Protein AF-A0A971X4I4-F1 (afdb_monomer_lite)

Secondary structure (DSSP, 8-state):
-----EE-TTSPEEPHHHHHHHHHHHTTPPSSSHHHHHTT--TTS-HHHHHHHHHHHHHHS--TT-EEHHHHHHHHHTTS--

Radius of gyration: 12.82 Å; chains: 1; bounding box: 31×30×33 Å

Foldseek 3Di:
DDQFFAAEPVRDGDDLLRLLVVLCVVVVPDWACVLCVLVVHDRPQIPSNVSSVVSVVVRPDDDPPGHYSVNVNVVVVVSDDD

pLDDT: mean 86.24, std 13.3, range [40.0, 97.12]

Structure (mmCIF, N/CA/C/O backbone):
data_AF-A0A971X4I4-F1
#
_entry.id   AF-A0A971X4I4-F1
#
loop_
_atom_site.group_PDB
_atom_site.id
_atom_site.type_symbol
_atom_site.label_atom_id
_atom_site.label_alt_id
_atom_site.label_comp_id
_atom_site.label_asym_id
_atom_site.label_entity_id
_atom_site.label_seq_id
_atom_site.pdbx_PDB_ins_code
_atom_site.Cartn_x
_atom_site.Cartn_y
_atom_site.Cartn_z
_atom_site.occupancy
_atom_site.B_iso_or_equiv
_atom_site.auth_seq_id
_atom_site.auth_comp_id
_atom_site.auth_asym_id
_atom_site.auth_atom_id
_atom_site.pdbx_PDB_model_num
ATOM 1 N N . MET A 1 1 ? -8.485 19.527 10.479 1.00 40.00 1 MET A N 1
ATOM 2 C CA . MET A 1 1 ? -8.404 18.359 9.573 1.00 40.00 1 MET A CA 1
ATOM 3 C C . MET A 1 1 ? -8.179 17.114 10.422 1.00 40.00 1 MET A C 1
ATOM 5 O O . MET A 1 1 ? -7.159 17.040 11.092 1.00 40.00 1 MET A O 1
ATOM 9 N N . GLN A 1 2 ? -9.146 16.196 10.491 1.00 41.78 2 GLN A N 1
ATOM 10 C CA . GLN A 1 2 ? -8.999 14.947 11.251 1.00 41.78 2 GLN A CA 1
ATOM 11 C C . GLN A 1 2 ? -8.202 13.939 10.415 1.00 41.78 2 GLN A C 1
ATOM 13 O O . GLN A 1 2 ? -8.645 13.530 9.347 1.00 41.78 2 GLN A O 1
ATOM 18 N N . THR A 1 3 ? -7.020 13.544 10.889 1.00 48.81 3 THR A N 1
ATOM 19 C CA . THR A 1 3 ? -6.239 12.454 10.293 1.00 48.81 3 THR A CA 1
ATOM 20 C C . THR A 1 3 ? -6.957 11.134 10.571 1.00 48.81 3 THR A C 1
ATOM 22 O O . THR A 1 3 ? -6.929 10.628 11.695 1.00 48.81 3 THR A O 1
ATOM 25 N N . LEU A 1 4 ? -7.637 10.594 9.563 1.00 58.69 4 LEU A N 1
ATOM 26 C CA . LEU A 1 4 ? -8.316 9.304 9.649 1.00 58.69 4 LEU A CA 1
ATOM 27 C C . LEU A 1 4 ? -7.272 8.179 9.631 1.00 58.69 4 LEU A C 1
ATOM 29 O O . LEU A 1 4 ? -6.325 8.196 8.849 1.00 58.69 4 LEU A O 1
ATOM 33 N N . ARG A 1 5 ? -7.406 7.222 10.552 1.00 65.88 5 ARG A N 1
ATOM 34 C CA . ARG A 1 5 ? -6.366 6.232 10.865 1.00 65.88 5 ARG A CA 1
ATOM 35 C C . ARG A 1 5 ? -6.774 4.848 10.368 1.00 65.88 5 ARG A C 1
ATOM 37 O O . ARG A 1 5 ? -7.905 4.424 10.594 1.00 65.88 5 ARG A O 1
ATOM 44 N N . ILE A 1 6 ? -5.842 4.134 9.734 1.00 73.38 6 ILE A N 1
ATOM 45 C CA . ILE A 1 6 ? -5.988 2.688 9.519 1.00 73.38 6 ILE A CA 1
ATOM 46 C C . ILE A 1 6 ? -5.730 2.006 10.858 1.00 73.38 6 ILE A C 1
ATOM 48 O O . ILE A 1 6 ? -4.735 2.318 11.508 1.00 73.38 6 ILE A O 1
ATOM 52 N N . THR A 1 7 ? -6.596 1.094 11.286 1.00 72.50 7 THR A N 1
ATOM 53 C CA . THR A 1 7 ? -6.453 0.408 12.578 1.00 72.50 7 THR A CA 1
ATOM 54 C C . THR A 1 7 ? -6.127 -1.073 12.413 1.00 72.50 7 THR A C 1
ATOM 56 O O . THR A 1 7 ? -6.597 -1.750 11.493 1.00 72.50 7 THR A O 1
ATOM 59 N N . SER A 1 8 ? -5.290 -1.586 13.317 1.00 67.81 8 SER A N 1
ATOM 60 C CA . SER A 1 8 ? -5.083 -3.024 13.492 1.00 67.81 8 SER A CA 1
ATOM 61 C C . SER A 1 8 ? -6.268 -3.663 14.228 1.00 67.81 8 SER A C 1
ATOM 63 O O . SER A 1 8 ? -7.099 -2.978 14.825 1.00 67.81 8 SER A O 1
ATOM 65 N N . ARG A 1 9 ? -6.292 -5.001 14.291 1.00 65.50 9 ARG A N 1
ATOM 66 C CA . ARG A 1 9 ? -7.262 -5.762 15.103 1.00 65.50 9 ARG A CA 1
ATOM 67 C C . ARG A 1 9 ? -7.238 -5.385 16.595 1.00 65.50 9 ARG A C 1
ATOM 69 O O . ARG A 1 9 ? -8.226 -5.586 17.284 1.00 65.50 9 ARG A O 1
ATOM 76 N N . SER A 1 10 ? -6.128 -4.821 17.079 1.00 65.50 10 SER A N 1
ATOM 77 C CA . SER A 1 10 ? -5.964 -4.313 18.448 1.00 65.50 10 SER A CA 1
ATOM 78 C C . SER A 1 10 ? -6.388 -2.846 18.627 1.00 65.50 10 SER A C 1
ATOM 80 O O . SER A 1 10 ? -6.126 -2.263 19.675 1.00 65.50 10 SER A O 1
ATOM 82 N N . GLY A 1 11 ? -6.996 -2.222 17.611 1.00 68.44 11 GLY A N 1
ATOM 83 C CA . GLY A 1 11 ? -7.478 -0.837 17.659 1.00 68.44 11 GLY A CA 1
ATOM 84 C C . GLY A 1 11 ? -6.375 0.223 17.594 1.00 68.44 11 GLY A C 1
ATOM 85 O O . GLY A 1 11 ? -6.665 1.417 17.649 1.00 68.44 11 GLY A O 1
ATOM 86 N N . ARG A 1 12 ? -5.105 -0.181 17.454 1.00 73.31 12 ARG A N 1
ATOM 87 C CA . ARG A 1 12 ? -3.991 0.763 17.344 1.00 73.31 12 ARG A CA 1
ATOM 88 C C . ARG A 1 12 ? -3.935 1.353 15.935 1.00 73.31 12 ARG A C 1
ATOM 90 O O . ARG A 1 12 ? -4.030 0.598 14.963 1.00 73.31 12 ARG A O 1
ATOM 97 N N . PRO A 1 13 ? -3.750 2.675 15.810 1.00 77.12 13 PRO A N 1
ATOM 98 C CA . PRO A 1 13 ? -3.542 3.296 14.518 1.00 77.12 13 PRO A CA 1
ATOM 99 C C . PRO A 1 13 ? -2.202 2.860 13.931 1.00 77.12 13 PRO A C 1
ATOM 101 O O . PRO A 1 13 ? -1.176 2.861 14.608 1.00 77.12 13 PRO A O 1
ATOM 104 N N . LEU A 1 14 ? -2.232 2.483 12.663 1.00 84.38 14 LEU A N 1
ATOM 105 C CA . LEU A 1 14 ? -1.080 2.075 11.882 1.00 84.38 14 LEU A CA 1
ATOM 106 C C . LEU A 1 14 ? -0.586 3.253 11.054 1.00 84.38 14 LEU A C 1
ATOM 108 O O . LEU A 1 14 ? -1.374 4.026 10.508 1.00 84.38 14 LEU A O 1
ATOM 112 N N . THR A 1 15 ? 0.734 3.367 10.948 1.00 89.88 15 THR A N 1
ATOM 113 C CA . THR A 1 15 ? 1.372 4.314 10.029 1.00 89.88 15 THR A CA 1
ATOM 114 C C . THR A 1 15 ? 1.380 3.755 8.610 1.00 89.88 15 THR A C 1
ATOM 116 O O . THR A 1 15 ? 1.278 2.537 8.427 1.00 89.88 15 THR A O 1
ATOM 119 N N . ALA A 1 16 ? 1.544 4.621 7.604 1.00 91.44 16 ALA A N 1
ATOM 120 C CA . ALA A 1 16 ? 1.671 4.180 6.216 1.00 91.44 16 ALA A CA 1
ATOM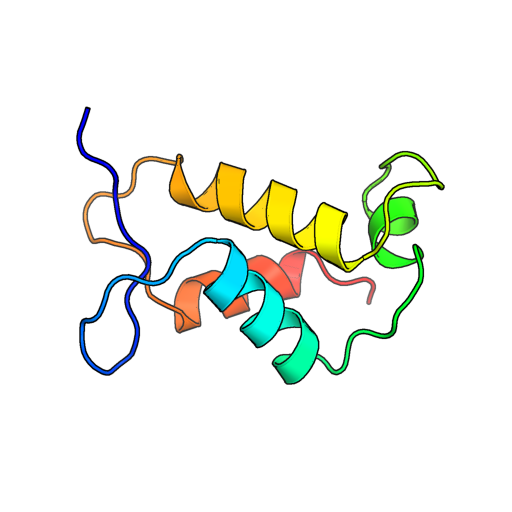 121 C C . ALA A 1 16 ? 2.793 3.146 6.070 1.00 91.44 16 ALA A C 1
ATOM 123 O O . ALA A 1 16 ? 2.568 2.062 5.547 1.00 91.44 16 ALA A O 1
ATOM 124 N N . ARG A 1 17 ? 3.947 3.409 6.699 1.00 93.69 17 ARG A N 1
ATOM 125 C CA . ARG A 1 17 ? 5.070 2.469 6.792 1.00 93.69 17 ARG A CA 1
ATOM 126 C C . ARG A 1 17 ? 4.663 1.098 7.340 1.00 93.69 17 ARG A C 1
ATOM 128 O O . ARG A 1 17 ? 5.065 0.082 6.780 1.00 93.69 17 ARG A O 1
ATOM 135 N N . ASN A 1 18 ? 3.889 1.039 8.428 1.00 94.12 18 ASN A N 1
ATOM 136 C CA . ASN A 1 18 ? 3.462 -0.247 8.994 1.00 94.12 18 ASN A CA 1
ATOM 137 C C . ASN A 1 18 ? 2.573 -1.028 8.024 1.00 94.12 18 ASN A C 1
ATOM 139 O O . ASN A 1 18 ? 2.735 -2.238 7.893 1.00 94.12 18 ASN A O 1
ATOM 143 N N . VAL A 1 19 ? 1.649 -0.338 7.356 1.00 94.25 19 VAL A N 1
ATOM 144 C CA . VAL A 1 19 ? 0.739 -0.947 6.381 1.00 94.25 19 VAL A CA 1
ATOM 145 C C . VAL A 1 19 ? 1.504 -1.409 5.137 1.00 94.25 19 VAL A C 1
ATOM 147 O O . VAL A 1 19 ? 1.282 -2.527 4.687 1.00 94.25 19 VAL A O 1
ATOM 150 N N . THR A 1 20 ? 2.455 -0.617 4.635 1.00 96.19 20 THR A N 1
ATOM 151 C CA . THR A 1 20 ? 3.329 -0.987 3.510 1.00 96.19 20 THR A CA 1
ATOM 152 C C . THR A 1 20 ? 4.122 -2.255 3.799 1.00 96.19 20 THR A C 1
ATOM 154 O O . THR A 1 20 ? 4.067 -3.200 3.018 1.00 96.19 20 THR A O 1
ATOM 157 N N . ILE A 1 21 ? 4.823 -2.310 4.939 1.00 95.75 21 ILE A N 1
ATOM 158 C CA . ILE A 1 21 ? 5.598 -3.498 5.337 1.00 95.75 21 ILE A CA 1
ATOM 159 C C . ILE A 1 21 ? 4.681 -4.718 5.445 1.00 95.75 21 ILE A C 1
ATOM 161 O O . ILE A 1 21 ? 5.037 -5.809 5.006 1.00 95.75 21 ILE A O 1
ATOM 165 N N . TRP A 1 22 ? 3.490 -4.534 6.016 1.00 95.69 22 TRP A N 1
ATOM 166 C CA . TRP A 1 22 ? 2.516 -5.608 6.129 1.00 95.69 22 TRP A CA 1
ATOM 167 C C . TRP A 1 22 ? 2.058 -6.129 4.759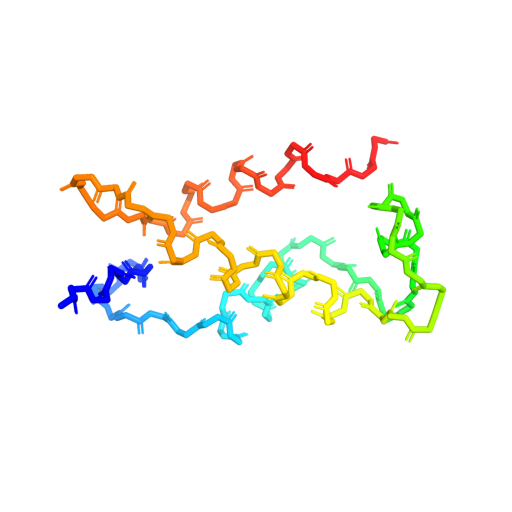 1.00 95.69 22 TRP A C 1
ATOM 169 O O . TRP A 1 22 ? 2.049 -7.341 4.575 1.00 95.69 22 TRP A O 1
ATOM 179 N N . LEU A 1 23 ? 1.746 -5.255 3.796 1.00 96.12 23 LEU A N 1
ATOM 180 C CA . LEU A 1 23 ? 1.354 -5.652 2.436 1.00 96.12 23 LEU A CA 1
ATOM 181 C C . LEU A 1 23 ? 2.477 -6.392 1.703 1.00 96.12 23 LEU A C 1
ATOM 183 O O . LEU A 1 23 ? 2.227 -7.443 1.120 1.00 96.12 23 LEU A O 1
ATOM 187 N N . ILE A 1 24 ? 3.711 -5.886 1.783 1.00 95.88 24 ILE A N 1
ATOM 188 C CA . ILE A 1 24 ? 4.884 -6.532 1.177 1.00 95.88 24 ILE A CA 1
ATOM 189 C C . ILE A 1 24 ? 5.060 -7.948 1.717 1.00 95.88 24 ILE A C 1
ATOM 191 O O . ILE A 1 24 ? 5.208 -8.886 0.939 1.00 95.88 24 ILE A O 1
ATOM 195 N N . ASN A 1 25 ? 4.982 -8.114 3.039 1.00 95.88 25 ASN A N 1
ATOM 196 C CA . ASN A 1 25 ? 5.105 -9.427 3.664 1.00 95.88 25 ASN A CA 1
ATOM 197 C C . ASN A 1 25 ? 3.917 -10.336 3.327 1.00 95.88 25 ASN A C 1
ATOM 199 O O . ASN A 1 25 ? 4.106 -11.526 3.106 1.00 95.88 25 ASN A O 1
ATOM 203 N N . TYR A 1 26 ? 2.697 -9.791 3.288 1.00 95.62 26 TYR A N 1
ATOM 204 C CA . TYR A 1 26 ? 1.485 -10.566 3.033 1.00 95.62 26 TYR A CA 1
ATOM 205 C C . TYR A 1 26 ? 1.466 -11.157 1.617 1.00 95.62 26 TYR A C 1
ATOM 207 O O . TYR A 1 26 ? 1.096 -12.315 1.447 1.00 95.62 26 TYR A O 1
ATOM 215 N N . TYR A 1 27 ? 1.902 -10.386 0.618 1.00 95.00 27 TYR A N 1
ATOM 216 C CA . TYR A 1 27 ? 1.939 -10.809 -0.788 1.00 95.00 27 TYR A CA 1
ATOM 217 C C . TYR A 1 27 ? 3.308 -11.319 -1.246 1.00 95.00 27 TYR A C 1
ATOM 219 O O . TYR A 1 27 ? 3.481 -11.611 -2.424 1.00 95.00 27 TYR A O 1
ATOM 227 N N . SER A 1 28 ? 4.280 -11.437 -0.336 1.00 94.56 28 SER A N 1
ATOM 228 C CA . SER A 1 28 ? 5.662 -11.826 -0.660 1.00 94.56 28 SER A CA 1
ATOM 229 C C . SER A 1 28 ? 6.275 -10.991 -1.797 1.00 94.56 28 SER A C 1
ATOM 231 O O . SER A 1 28 ? 6.966 -11.521 -2.665 1.00 94.56 28 SER A O 1
ATOM 233 N N . ILE A 1 29 ? 6.013 -9.680 -1.805 1.00 93.31 29 ILE A N 1
ATOM 234 C CA . ILE A 1 29 ? 6.486 -8.779 -2.864 1.00 93.31 29 ILE A CA 1
ATOM 235 C C . ILE A 1 29 ? 8.004 -8.656 -2.769 1.00 93.31 29 ILE A C 1
ATOM 237 O O . ILE A 1 29 ? 8.556 -8.273 -1.734 1.00 93.31 29 ILE A O 1
ATOM 241 N N . THR A 1 30 ? 8.684 -8.982 -3.862 1.00 91.62 30 THR A N 1
ATOM 242 C CA . THR A 1 30 ? 10.140 -8.924 -3.943 1.00 91.62 30 THR A CA 1
ATOM 243 C C . THR A 1 30 ? 10.642 -7.486 -3.966 1.00 91.62 30 THR A C 1
ATOM 245 O O . THR A 1 30 ? 9.940 -6.538 -4.333 1.00 91.62 30 THR A O 1
ATOM 248 N N . ARG A 1 31 ? 11.911 -7.320 -3.584 1.00 87.00 31 ARG A N 1
ATOM 249 C CA . ARG A 1 31 ? 12.636 -6.082 -3.878 1.00 87.00 31 ARG A CA 1
ATOM 250 C C . ARG A 1 31 ? 12.809 -5.974 -5.391 1.00 87.00 31 ARG A C 1
ATOM 252 O O . ARG A 1 31 ? 13.198 -6.954 -6.015 1.00 87.00 31 ARG A O 1
ATOM 259 N N . GLY A 1 32 ? 12.536 -4.797 -5.931 1.00 93.19 32 GLY A N 1
ATOM 260 C CA . GLY A 1 32 ? 12.506 -4.541 -7.366 1.00 93.19 32 GLY A CA 1
ATOM 261 C C . GLY A 1 32 ? 11.648 -3.318 -7.662 1.00 93.19 32 GLY A C 1
ATOM 262 O O . GLY A 1 32 ? 11.315 -2.564 -6.745 1.00 93.19 32 GLY A O 1
ATOM 263 N N . ASN A 1 33 ? 11.315 -3.112 -8.928 1.00 93.94 33 ASN A N 1
ATOM 264 C CA . ASN A 1 33 ? 10.518 -1.986 -9.424 1.00 93.94 33 ASN A CA 1
ATOM 265 C C . ASN A 1 33 ? 9.363 -2.441 -10.334 1.00 93.94 33 ASN A C 1
ATOM 267 O O . ASN A 1 33 ? 8.748 -1.623 -11.015 1.00 93.94 33 ASN A O 1
ATOM 271 N N . GLU A 1 34 ? 9.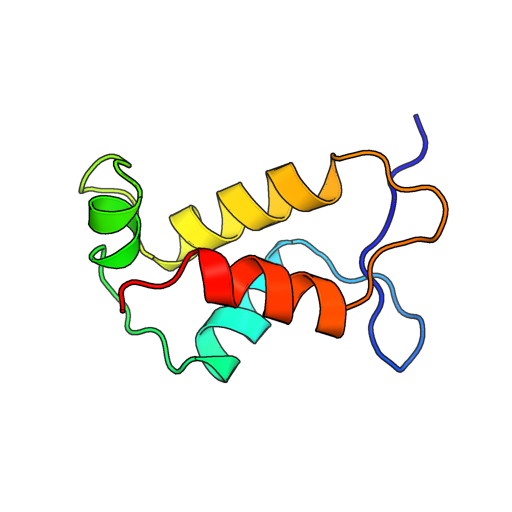065 -3.738 -10.362 1.00 91.50 34 GLU A N 1
ATOM 272 C CA . GLU A 1 34 ? 8.091 -4.349 -11.264 1.00 91.50 34 GLU A CA 1
ATOM 273 C C . GLU A 1 34 ? 6.684 -3.802 -11.008 1.00 91.50 34 GLU A C 1
ATOM 275 O O . GLU A 1 34 ? 5.948 -3.494 -11.946 1.00 91.50 34 GLU A O 1
ATOM 280 N N . LEU A 1 35 ? 6.322 -3.619 -9.734 1.00 91.88 35 LEU A N 1
ATOM 281 C CA . LEU A 1 35 ? 5.030 -3.060 -9.348 1.00 91.88 35 LEU A CA 1
ATOM 282 C C . LEU A 1 35 ? 4.945 -1.577 -9.715 1.00 91.88 35 LEU A C 1
ATOM 284 O O . LEU A 1 35 ? 3.913 -1.120 -10.199 1.00 91.88 35 LEU A O 1
ATOM 288 N N . SER A 1 36 ? 6.040 -0.836 -9.542 1.00 89.12 36 SER A N 1
ATOM 289 C CA . SER A 1 36 ? 6.135 0.561 -9.971 1.00 89.12 36 SER A CA 1
ATOM 290 C C . SER A 1 36 ? 5.930 0.694 -11.475 1.00 89.12 36 SER A C 1
ATOM 292 O O . SER A 1 36 ? 5.134 1.523 -11.910 1.00 89.12 36 SER A O 1
ATOM 294 N N . MET A 1 37 ? 6.589 -0.157 -12.267 1.00 91.94 37 MET A N 1
ATOM 295 C CA . MET A 1 37 ? 6.424 -0.195 -13.720 1.00 91.94 37 MET A CA 1
ATOM 296 C C . MET A 1 37 ? 4.986 -0.539 -14.112 1.00 91.94 37 MET A C 1
ATOM 298 O O . MET A 1 37 ? 4.403 0.151 -14.946 1.00 91.94 37 MET A O 1
ATOM 302 N N . TYR A 1 38 ? 4.389 -1.552 -13.477 1.00 93.25 38 TYR A N 1
ATOM 303 C CA . TYR A 1 38 ? 2.988 -1.923 -13.697 1.00 93.25 38 TYR A CA 1
ATOM 304 C C . TYR A 1 38 ? 2.021 -0.771 -13.372 1.00 93.25 38 TYR A C 1
ATOM 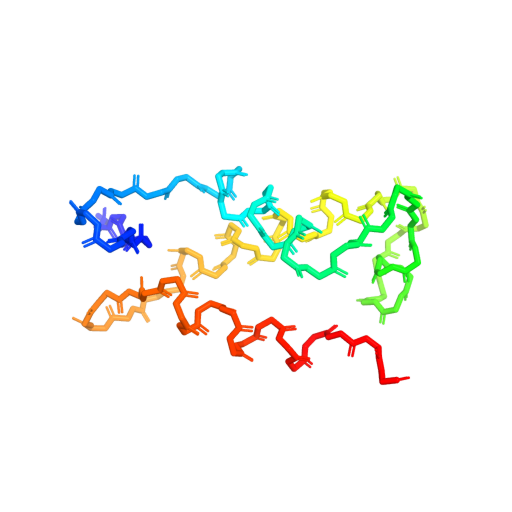306 O O . TYR A 1 38 ? 1.028 -0.571 -14.066 1.00 93.25 38 TYR A O 1
ATOM 314 N N . TRP A 1 39 ? 2.330 0.037 -12.356 1.00 94.56 39 TRP A N 1
ATOM 315 C CA . TRP A 1 39 ? 1.539 1.209 -11.967 1.00 94.56 39 TRP A CA 1
ATOM 316 C C . TRP A 1 39 ? 1.842 2.476 -12.778 1.00 94.56 39 TRP A C 1
ATOM 318 O O . TRP A 1 39 ? 1.274 3.529 -12.485 1.00 94.56 39 TRP A O 1
ATOM 328 N N . GLY A 1 40 ? 2.723 2.406 -13.782 1.00 93.94 40 GLY A N 1
ATOM 329 C CA . GLY A 1 40 ? 3.112 3.559 -14.599 1.00 93.94 40 GLY A CA 1
ATOM 330 C C . GLY A 1 40 ? 3.955 4.597 -13.849 1.00 93.94 40 GLY A C 1
ATOM 331 O O . GLY A 1 40 ? 4.001 5.760 -14.247 1.00 93.94 40 GLY A O 1
ATOM 332 N N . LEU A 1 41 ? 4.602 4.201 -12.751 1.00 94.94 41 LEU A N 1
ATOM 333 C CA . LEU A 1 41 ? 5.542 5.038 -12.012 1.00 94.94 41 LEU A CA 1
ATOM 334 C C . LEU A 1 41 ? 6.936 4.990 -12.661 1.00 94.94 41 LEU A C 1
ATOM 336 O O . LEU A 1 41 ? 7.257 4.040 -13.381 1.00 94.94 41 LEU A O 1
ATOM 340 N N . PRO A 1 42 ? 7.795 5.995 -12.407 1.00 95.31 42 PRO A N 1
ATOM 341 C CA . PRO A 1 42 ? 9.157 5.978 -12.918 1.00 95.31 42 PRO A CA 1
ATOM 342 C C . PRO A 1 42 ? 9.934 4.725 -12.502 1.00 95.31 42 PRO A C 1
ATOM 344 O O . PRO A 1 42 ? 9.816 4.262 -11.369 1.00 95.31 42 PRO A O 1
ATOM 347 N N . TYR A 1 43 ? 10.790 4.218 -13.393 1.00 90.25 43 TYR A N 1
ATOM 348 C CA . TYR A 1 43 ? 11.505 2.950 -13.191 1.00 90.25 43 TYR A CA 1
ATOM 349 C C . TYR A 1 43 ? 12.437 2.943 -11.966 1.00 90.25 43 TYR A C 1
ATOM 351 O O . TYR A 1 43 ? 12.791 1.878 -11.473 1.00 90.25 43 TYR A O 1
ATOM 359 N N . TRP A 1 44 ? 12.874 4.105 -11.477 1.00 93.19 44 TRP A N 1
ATOM 360 C CA . TRP A 1 44 ? 13.720 4.202 -10.281 1.00 93.19 44 TRP A CA 1
ATOM 361 C C . TRP A 1 44 ? 12.930 4.113 -8.969 1.00 93.19 44 TRP A C 1
ATOM 363 O O . TRP A 1 44 ? 13.536 4.062 -7.901 1.00 93.19 44 TRP A O 1
ATOM 373 N N . VAL A 1 45 ? 11.595 4.128 -9.024 1.00 96.19 45 VAL A N 1
ATOM 374 C CA . VAL A 1 45 ? 10.748 3.919 -7.848 1.00 96.19 45 VAL A CA 1
ATOM 375 C C . VAL A 1 45 ? 10.713 2.426 -7.560 1.00 96.19 45 VAL A C 1
ATOM 377 O O . VAL A 1 45 ? 10.286 1.641 -8.404 1.00 96.19 45 VAL A O 1
ATOM 380 N N . ASP A 1 46 ? 11.151 2.017 -6.375 1.00 96.25 46 ASP A N 1
ATOM 381 C CA . ASP A 1 46 ? 11.052 0.618 -5.969 1.00 96.25 46 ASP A CA 1
ATOM 382 C C . ASP A 1 46 ? 9.629 0.252 -5.511 1.00 96.25 46 ASP A C 1
ATOM 384 O O . ASP A 1 46 ? 8.786 1.110 -5.228 1.00 96.25 46 ASP A O 1
ATOM 388 N N . ASN A 1 47 ? 9.360 -1.050 -5.429 1.00 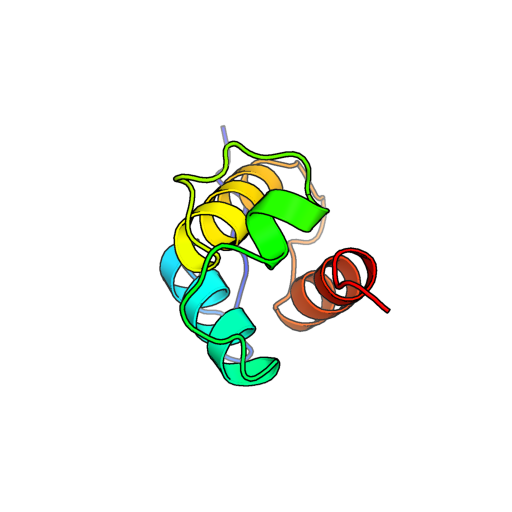95.19 47 ASN A N 1
ATOM 389 C CA . ASN A 1 47 ? 8.066 -1.586 -5.023 1.00 95.19 47 ASN A CA 1
ATOM 390 C C . ASN A 1 47 ? 7.647 -1.070 -3.634 1.00 95.19 47 ASN A C 1
ATOM 392 O O . ASN A 1 47 ? 6.459 -0.868 -3.388 1.00 95.19 47 ASN A O 1
ATOM 396 N N . TYR A 1 48 ? 8.594 -0.829 -2.719 1.00 96.56 48 TYR A N 1
ATOM 397 C CA . TYR A 1 48 ? 8.278 -0.331 -1.381 1.00 96.56 48 TYR A CA 1
ATOM 398 C C . TYR A 1 48 ? 7.751 1.106 -1.434 1.00 96.56 48 TYR A C 1
ATOM 400 O O . TYR A 1 48 ? 6.692 1.385 -0.867 1.00 96.56 48 TYR A O 1
ATOM 408 N N . GLU A 1 49 ? 8.449 2.003 -2.127 1.00 97.12 49 GLU A N 1
ATOM 409 C CA . GLU A 1 49 ? 8.059 3.406 -2.252 1.00 97.12 49 GLU A CA 1
ATOM 410 C C . GLU A 1 49 ? 6.778 3.565 -3.075 1.00 97.12 49 GLU A C 1
ATOM 412 O O . GLU A 1 49 ? 5.916 4.365 -2.705 1.00 97.12 49 GLU A O 1
ATOM 417 N N . ALA A 1 50 ? 6.577 2.743 -4.112 1.00 96.75 50 ALA A N 1
ATOM 418 C CA . ALA A 1 50 ? 5.311 2.699 -4.840 1.00 96.75 50 ALA A CA 1
ATOM 419 C C . ALA A 1 50 ? 4.135 2.374 -3.906 1.00 96.75 50 ALA A C 1
ATOM 421 O O . ALA A 1 50 ? 3.180 3.153 -3.796 1.00 96.75 50 ALA A O 1
ATOM 422 N N . ILE A 1 51 ? 4.221 1.258 -3.171 1.00 96.88 51 ILE A N 1
ATOM 423 C CA . ILE A 1 51 ? 3.169 0.827 -2.237 1.00 96.88 51 ILE A CA 1
ATOM 424 C C . ILE A 1 51 ? 2.964 1.876 -1.149 1.00 96.88 51 ILE A C 1
ATOM 426 O O . ILE A 1 51 ? 1.827 2.200 -0.807 1.00 96.88 51 ILE A O 1
ATOM 430 N N . ARG A 1 52 ? 4.047 2.428 -0.595 1.00 96.62 52 ARG A N 1
ATOM 431 C CA . ARG A 1 52 ? 3.979 3.461 0.437 1.00 96.62 52 ARG A CA 1
ATOM 432 C C . ARG A 1 52 ? 3.261 4.713 -0.048 1.00 96.62 52 ARG A C 1
ATOM 434 O O . ARG A 1 52 ? 2.367 5.170 0.660 1.00 96.62 52 ARG A O 1
ATOM 441 N N . GLY A 1 53 ? 3.583 5.216 -1.237 1.00 95.44 53 GLY A N 1
ATOM 442 C CA . GLY A 1 53 ? 2.903 6.373 -1.817 1.00 95.44 53 GLY A CA 1
ATOM 443 C C . GLY A 1 53 ? 1.402 6.129 -1.979 1.00 95.44 53 GLY A C 1
ATOM 444 O O . GLY A 1 53 ? 0.585 6.961 -1.579 1.00 95.44 53 GLY A O 1
ATOM 445 N N . TRP A 1 54 ? 1.021 4.944 -2.463 1.00 95.56 54 TRP A N 1
ATOM 446 C CA . TRP A 1 54 ? -0.386 4.552 -2.546 1.00 95.56 54 TRP A CA 1
ATOM 447 C C . TRP A 1 54 ? -1.063 4.488 -1.166 1.00 95.56 54 TRP A C 1
ATOM 449 O O . TRP A 1 54 ? -2.160 5.021 -0.996 1.00 95.56 54 TRP A O 1
ATOM 459 N N . VAL A 1 55 ? -0.419 3.893 -0.155 1.00 94.50 55 VAL A N 1
ATOM 460 C CA . VAL A 1 55 ? -0.958 3.837 1.215 1.00 94.50 55 VAL A CA 1
ATOM 461 C C . VAL A 1 55 ? -1.113 5.239 1.814 1.00 94.50 55 VAL A C 1
ATOM 463 O O . VAL A 1 55 ? -2.120 5.511 2.468 1.00 94.50 55 VAL A O 1
ATOM 466 N N . GLU A 1 56 ? -0.147 6.134 1.608 1.00 94.50 56 GLU A N 1
ATOM 467 C CA . GLU A 1 56 ? -0.207 7.517 2.093 1.00 94.50 56 GLU A CA 1
ATOM 468 C C . GLU A 1 56 ? -1.389 8.269 1.474 1.00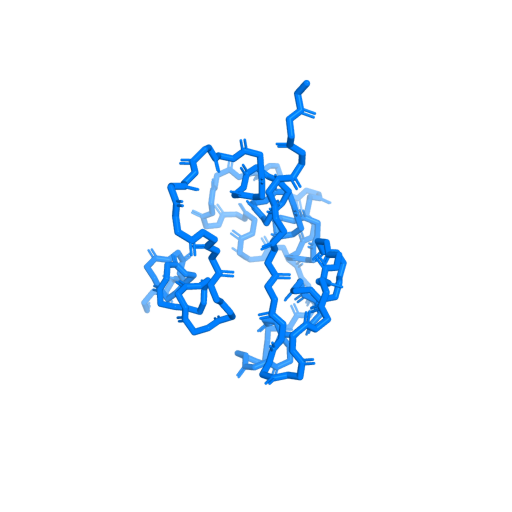 94.50 56 GLU A C 1
ATOM 470 O O . GLU A 1 56 ? -2.186 8.861 2.205 1.00 94.50 56 GLU A O 1
ATOM 475 N N . GLN A 1 57 ? -1.572 8.163 0.154 1.00 92.81 57 GLN A N 1
ATOM 476 C CA . GLN A 1 57 ? -2.745 8.709 -0.535 1.00 92.81 57 GLN A CA 1
ATOM 477 C C . GLN A 1 57 ? -4.042 8.101 0.006 1.00 92.81 57 GLN A C 1
ATOM 479 O O . GLN A 1 57 ? -5.005 8.813 0.292 1.00 92.81 57 GLN A O 1
ATOM 484 N N . LEU A 1 58 ? -4.065 6.782 0.200 1.00 90.56 58 LEU A N 1
ATOM 485 C CA . LEU A 1 58 ? -5.217 6.067 0.727 1.00 90.56 58 LEU A CA 1
ATOM 486 C C . LEU A 1 58 ? -5.596 6.588 2.123 1.00 90.56 58 LEU A C 1
ATOM 488 O O . LEU A 1 58 ? -6.774 6.837 2.377 1.00 90.56 58 LEU A O 1
ATOM 492 N N . MET A 1 59 ? -4.629 6.793 3.020 1.00 88.38 59 MET A N 1
ATOM 493 C CA . MET A 1 59 ? -4.852 7.321 4.376 1.00 88.38 59 MET A CA 1
ATOM 494 C C . MET A 1 59 ? -5.391 8.756 4.400 1.00 88.38 59 MET A C 1
ATOM 496 O O . MET A 1 59 ? -6.090 9.121 5.342 1.00 88.38 59 MET A O 1
ATOM 500 N N . GLN A 1 60 ? -5.098 9.558 3.376 1.00 87.88 60 GLN A N 1
ATOM 501 C CA . GLN A 1 60 ? -5.615 10.924 3.253 1.00 87.88 60 GLN A CA 1
ATOM 502 C C . GLN A 1 60 ? -7.065 10.970 2.750 1.00 87.88 60 GLN A C 1
ATOM 504 O O . GLN A 1 60 ? -7.751 11.971 2.953 1.00 87.88 60 GLN A O 1
ATOM 509 N N . GLN A 1 61 ? -7.557 9.900 2.115 1.00 85.81 61 GLN A N 1
ATOM 510 C CA . GLN A 1 61 ? -8.924 9.864 1.601 1.00 85.81 61 GLN A CA 1
ATOM 511 C C . GLN A 1 61 ? -9.957 9.844 2.741 1.00 85.81 61 GLN A C 1
ATOM 513 O O . GLN A 1 61 ? -9.887 8.974 3.619 1.00 85.81 61 GLN A O 1
ATOM 518 N N . PRO A 1 62 ? -10.963 10.737 2.711 1.00 73.81 62 PRO A N 1
ATOM 519 C CA . PRO A 1 62 ? -12.023 10.758 3.706 1.00 73.81 62 PRO A CA 1
ATOM 520 C C . PRO A 1 62 ? -12.875 9.480 3.650 1.00 73.81 62 PRO A C 1
ATOM 522 O O . PRO A 1 62 ? -13.350 9.072 2.591 1.00 73.81 62 PRO A O 1
ATOM 525 N N . ARG A 1 63 ? -13.094 8.849 4.810 1.00 71.56 63 ARG A N 1
ATOM 526 C CA . ARG A 1 63 ? -14.042 7.738 4.996 1.00 71.56 63 ARG A CA 1
ATOM 527 C C . ARG A 1 63 ? -14.808 7.889 6.320 1.00 71.56 63 ARG A C 1
ATOM 529 O O . ARG A 1 63 ? -14.155 8.048 7.350 1.00 71.56 63 ARG A O 1
ATOM 536 N N . PRO A 1 64 ? -16.151 7.763 6.328 1.00 56.91 64 PRO A N 1
ATOM 537 C CA . PRO A 1 64 ? -16.966 7.989 7.528 1.00 56.91 64 PRO A CA 1
ATOM 538 C C . PRO A 1 64 ? -16.731 7.006 8.689 1.00 56.91 64 PRO A C 1
ATOM 540 O O . PRO A 1 64 ? -16.953 7.371 9.836 1.00 56.91 64 PRO A O 1
ATOM 543 N N . ALA A 1 65 ? -16.288 5.771 8.418 1.00 65.88 65 ALA A N 1
ATOM 544 C CA . ALA A 1 65 ? -16.272 4.674 9.402 1.00 65.88 65 ALA A CA 1
ATOM 545 C C . ALA A 1 65 ? -14.866 4.159 9.784 1.00 65.88 65 ALA A C 1
ATOM 547 O O . ALA A 1 65 ? -14.727 3.074 10.344 1.00 65.88 65 ALA A O 1
ATOM 548 N N . GLY A 1 66 ? -13.802 4.911 9.476 1.00 69.25 66 GLY A N 1
ATOM 549 C CA . GLY A 1 66 ? -12.433 4.385 9.541 1.00 69.25 66 GLY A CA 1
ATOM 550 C C . GLY A 1 66 ? -12.165 3.335 8.450 1.00 69.25 66 GLY A C 1
ATOM 551 O O . GLY A 1 66 ? -13.064 2.924 7.716 1.00 69.25 66 GLY A O 1
ATOM 552 N N . ARG A 1 67 ? -10.902 2.934 8.276 1.00 84.25 67 ARG A N 1
ATOM 553 C CA . ARG A 1 67 ? -10.509 1.897 7.307 1.00 84.25 67 ARG A CA 1
ATOM 554 C C . ARG A 1 67 ? -9.766 0.786 8.040 1.00 84.25 67 ARG A C 1
ATOM 556 O O . ARG A 1 67 ? -8.795 1.060 8.741 1.00 84.25 67 ARG A O 1
ATOM 563 N N . THR A 1 68 ? -10.202 -0.459 7.872 1.00 86.69 68 THR A N 1
ATOM 564 C CA . THR A 1 68 ? -9.526 -1.611 8.485 1.00 86.69 68 THR A CA 1
ATOM 565 C C . THR A 1 68 ? -8.369 -2.099 7.612 1.00 86.69 68 THR A C 1
ATOM 567 O O . THR A 1 68 ? -8.349 -1.856 6.404 1.00 86.69 68 THR A O 1
ATOM 570 N N . LEU A 1 69 ? -7.425 -2.850 8.190 1.00 88.06 69 LEU A N 1
ATOM 571 C CA . LEU A 1 69 ? -6.408 -3.568 7.406 1.00 88.06 69 LEU A CA 1
ATOM 572 C C . LEU A 1 69 ? -7.017 -4.509 6.352 1.00 88.06 69 LEU A C 1
ATOM 574 O O . LEU A 1 69 ? -6.473 -4.629 5.258 1.00 88.06 69 LEU A O 1
ATOM 578 N N . GLY A 1 70 ? -8.148 -5.152 6.658 1.00 89.44 70 GLY A N 1
ATOM 579 C CA . GLY A 1 70 ? -8.835 -6.042 5.719 1.00 89.44 70 GLY A CA 1
ATOM 580 C C . GLY A 1 70 ? -9.370 -5.306 4.490 1.00 89.44 70 GLY A C 1
ATOM 581 O O . GLY A 1 70 ? -9.293 -5.832 3.383 1.00 89.44 70 GLY A O 1
ATOM 582 N N . ASP A 1 71 ? -9.843 -4.069 4.663 1.00 90.06 71 ASP A N 1
ATOM 583 C CA . ASP A 1 71 ? -10.279 -3.234 3.541 1.00 90.06 71 ASP A CA 1
ATOM 584 C C . ASP A 1 71 ? -9.100 -2.764 2.697 1.00 90.06 71 ASP A C 1
ATOM 586 O O . ASP A 1 71 ? -9.180 -2.793 1.473 1.00 90.06 71 ASP A O 1
ATOM 590 N N . VAL A 1 72 ? -7.999 -2.360 3.342 1.00 91.94 72 VAL A N 1
ATOM 591 C CA . VAL A 1 72 ? -6.762 -1.992 2.635 1.00 91.94 72 VAL A CA 1
ATOM 592 C C . VAL A 1 72 ? -6.272 -3.162 1.792 1.00 91.94 72 VAL A C 1
ATOM 594 O O . VAL A 1 72 ? -5.939 -2.967 0.631 1.00 91.94 72 VAL A O 1
ATOM 597 N N . ARG A 1 73 ? -6.278 -4.377 2.354 1.00 94.38 73 ARG A N 1
ATOM 598 C CA . ARG A 1 73 ? -5.892 -5.605 1.653 1.00 94.38 73 ARG A CA 1
ATOM 599 C C . ARG A 1 73 ? -6.688 -5.802 0.373 1.00 94.38 73 ARG A C 1
ATOM 601 O O . ARG A 1 73 ? -6.087 -5.969 -0.676 1.00 94.38 73 ARG A O 1
ATOM 608 N N . ARG A 1 74 ? -8.019 -5.745 0.474 1.00 93.25 74 ARG A N 1
ATOM 609 C CA . ARG A 1 74 ? -8.939 -5.969 -0.648 1.00 93.25 74 ARG A CA 1
ATOM 610 C C . ARG A 1 74 ? -8.737 -4.925 -1.750 1.00 93.25 74 ARG A C 1
ATOM 612 O O . ARG A 1 74 ? -8.638 -5.266 -2.915 1.00 93.25 74 ARG A O 1
ATOM 619 N N . MET A 1 75 ? -8.580 -3.656 -1.364 1.00 93.62 75 MET A N 1
ATOM 620 C CA . MET A 1 75 ? -8.276 -2.571 -2.307 1.00 93.62 75 MET A CA 1
ATOM 621 C C . MET A 1 75 ? -6.886 -2.707 -2.946 1.00 93.62 75 MET A C 1
ATOM 623 O O . MET A 1 75 ? -6.662 -2.196 -4.037 1.00 93.62 75 MET A O 1
ATOM 627 N N . PHE A 1 76 ? -5.938 -3.336 -2.251 1.00 95.50 76 PHE A N 1
ATOM 628 C CA . PHE A 1 76 ? -4.605 -3.594 -2.782 1.00 95.50 76 PHE A CA 1
ATOM 629 C C . PHE A 1 76 ? -4.586 -4.780 -3.755 1.00 95.50 76 PHE A C 1
ATOM 631 O O . PHE A 1 76 ? -3.835 -4.733 -4.720 1.00 95.50 76 PHE A O 1
ATOM 638 N N . GLU A 1 77 ? -5.426 -5.804 -3.556 1.00 95.00 77 GLU A N 1
ATOM 639 C CA . GLU A 1 77 ? -5.575 -6.933 -4.498 1.00 95.00 77 GLU A CA 1
ATOM 640 C C . GLU A 1 77 ? -5.941 -6.430 -5.904 1.00 95.00 77 GLU A C 1
ATOM 642 O O . GLU A 1 77 ? -5.358 -6.874 -6.884 1.00 95.00 77 GLU A O 1
ATOM 647 N N . GLU A 1 78 ? -6.805 -5.413 -5.998 1.00 93.38 78 GLU A N 1
ATOM 648 C CA . GLU A 1 78 ? -7.182 -4.747 -7.259 1.00 93.38 78 GLU A CA 1
ATOM 649 C C . GLU A 1 78 ? -6.019 -4.003 -7.946 1.00 93.38 78 GLU A C 1
ATOM 651 O O . GLU A 1 78 ? -6.142 -3.559 -9.086 1.00 93.38 78 GLU A O 1
ATOM 656 N N . ARG A 1 79 ? -4.898 -3.809 -7.243 1.00 91.50 79 ARG A N 1
ATOM 657 C CA . ARG A 1 79 ? -3.706 -3.110 -7.737 1.00 91.50 79 ARG A CA 1
ATOM 658 C C . ARG A 1 79 ? -2.583 -4.064 -8.122 1.00 91.50 79 ARG A C 1
ATOM 660 O O . ARG A 1 79 ? -1.578 -3.594 -8.647 1.00 91.50 79 ARG A O 1
ATOM 667 N N . LEU A 1 80 ? -2.699 -5.360 -7.857 1.00 91.75 80 LEU A N 1
ATOM 668 C CA . LEU A 1 80 ? -1.655 -6.311 -8.220 1.00 91.75 80 LEU A CA 1
ATOM 669 C C . LEU A 1 80 ? -1.738 -6.672 -9.714 1.00 91.75 80 LEU A C 1
ATOM 671 O O . LEU A 1 80 ? -2.835 -6.685 -10.279 1.00 91.75 80 LEU A O 1
ATOM 675 N N . PRO A 1 81 ? -0.597 -6.932 -10.377 1.00 85.00 81 PRO A N 1
ATOM 676 C CA . PRO A 1 81 ? -0.602 -7.574 -11.686 1.00 85.00 81 PRO A CA 1
ATOM 677 C C . PRO A 1 81 ? -1.178 -8.993 -11.550 1.00 85.00 81 PRO A C 1
ATOM 679 O O . PRO A 1 81 ? -0.845 -9.697 -10.595 1.00 85.00 81 PRO A O 1
ATOM 682 N N . ILE A 1 82 ? -2.079 -9.359 -12.467 1.00 67.75 82 ILE A N 1
ATOM 683 C CA . ILE A 1 82 ? -2.746 -10.674 -12.536 1.00 67.75 82 ILE A CA 1
ATOM 684 C C . ILE A 1 82 ? -1.761 -11.731 -13.037 1.00 67.75 82 ILE A C 1
ATOM 686 O O . ILE A 1 82 ? -1.027 -11.415 -14.002 1.00 67.75 82 ILE A O 1
#

Sequence (82 aa):
MQTLRITSRSGRPLTARNVTIWLINYYSITRGNELSMYWGLPYWVDNYEAIRGWVEQLMQQPRPAGRTLGDVRRMFEERLPI